Protein AF-A0AA35T0U9-F1 (afdb_monomer_lite)

pLDDT: mean 84.42, std 12.04, range [42.66, 93.5]

Structure (mmCIF, N/CA/C/O backbone):
data_AF-A0AA35T0U9-F1
#
_entry.id   AF-A0AA35T0U9-F1
#
loop_
_atom_site.group_PDB
_atom_site.id
_atom_site.type_symbol
_atom_site.label_atom_id
_atom_site.label_alt_id
_atom_site.label_comp_id
_atom_site.label_asym_id
_atom_site.label_entity_id
_atom_site.label_seq_id
_atom_site.pdbx_PDB_ins_code
_atom_site.Cartn_x
_atom_site.Cartn_y
_atom_site.Cartn_z
_atom_site.occupancy
_atom_site.B_iso_or_equiv
_atom_site.auth_seq_id
_atom_site.auth_comp_id
_atom_site.auth_asym_id
_atom_site.auth_atom_id
_atom_site.pdbx_PDB_model_num
ATOM 1 N N . MET A 1 1 ? 5.347 7.390 -12.802 1.00 80.56 1 MET A N 1
ATOM 2 C CA . MET A 1 1 ? 4.430 6.276 -12.457 1.00 80.56 1 MET A CA 1
ATOM 3 C C . MET A 1 1 ? 3.850 5.589 -13.693 1.00 80.56 1 MET A C 1
ATOM 5 O O . MET A 1 1 ? 4.073 4.400 -13.848 1.00 80.56 1 MET A O 1
ATOM 9 N N . ARG A 1 2 ? 3.151 6.302 -14.593 1.00 87.75 2 ARG A N 1
ATOM 10 C CA . ARG A 1 2 ? 2.536 5.693 -15.789 1.00 87.75 2 ARG A CA 1
ATOM 11 C C . ARG A 1 2 ? 3.538 5.047 -16.754 1.00 87.75 2 ARG A C 1
ATOM 13 O O . ARG A 1 2 ? 3.258 3.967 -17.251 1.00 87.75 2 ARG A O 1
ATOM 20 N N . GLU A 1 3 ? 4.666 5.696 -17.012 1.00 90.38 3 GLU A N 1
ATOM 21 C CA . GLU A 1 3 ? 5.722 5.176 -17.893 1.00 90.38 3 GLU A CA 1
ATOM 22 C C . GLU A 1 3 ? 6.296 3.858 -17.356 1.00 90.38 3 GLU A C 1
ATOM 24 O O . GLU A 1 3 ? 6.158 2.827 -18.003 1.00 90.38 3 GLU A O 1
ATOM 29 N N . LEU A 1 4 ? 6.745 3.858 -16.096 1.00 87.25 4 LEU A N 1
ATOM 30 C CA . LEU A 1 4 ? 7.217 2.660 -15.389 1.00 87.25 4 LEU A CA 1
ATOM 31 C C . LEU A 1 4 ? 6.181 1.523 -15.377 1.00 87.25 4 LEU A C 1
ATOM 33 O O . LEU A 1 4 ? 6.534 0.372 -15.602 1.00 87.25 4 LEU A O 1
ATOM 37 N N . PHE A 1 5 ? 4.891 1.832 -15.198 1.00 87.50 5 PHE A N 1
ATOM 38 C CA . PHE A 1 5 ? 3.829 0.824 -15.284 1.00 87.50 5 PHE A CA 1
ATOM 39 C C . PHE A 1 5 ? 3.748 0.169 -16.672 1.00 87.50 5 PHE A C 1
ATOM 41 O O . PHE A 1 5 ? 3.553 -1.040 -16.767 1.00 87.50 5 PHE A O 1
ATOM 48 N N . VAL A 1 6 ? 3.887 0.951 -17.749 1.00 89.69 6 VAL A N 1
ATOM 49 C CA . VAL A 1 6 ? 3.891 0.431 -19.130 1.00 89.69 6 VAL A CA 1
ATOM 50 C C . VAL A 1 6 ? 5.133 -0.425 -19.387 1.00 89.69 6 VAL A C 1
ATOM 52 O O . VAL A 1 6 ? 5.043 -1.429 -20.085 1.00 89.69 6 VAL A O 1
ATOM 55 N N . GLU A 1 7 ? 6.260 -0.074 -18.771 1.00 89.69 7 GLU A N 1
ATOM 56 C CA . GLU A 1 7 ? 7.512 -0.840 -18.808 1.00 89.69 7 GLU A CA 1
ATOM 57 C C . GLU A 1 7 ? 7.498 -2.081 -17.895 1.00 89.69 7 GLU A C 1
ATOM 59 O O . GLU A 1 7 ? 8.456 -2.851 -17.876 1.00 89.69 7 GLU A O 1
ATOM 64 N N . GLY A 1 8 ? 6.416 -2.303 -17.136 1.00 84.50 8 GLY A N 1
ATOM 65 C CA . GLY A 1 8 ? 6.296 -3.413 -16.186 1.00 84.50 8 GLY A CA 1
ATOM 66 C C . GLY A 1 8 ? 7.128 -3.235 -14.911 1.00 84.50 8 GLY A C 1
ATOM 67 O O . GLY A 1 8 ? 7.274 -4.178 -14.132 1.00 84.50 8 GLY A O 1
ATOM 68 N N . VAL A 1 9 ? 7.663 -2.037 -14.68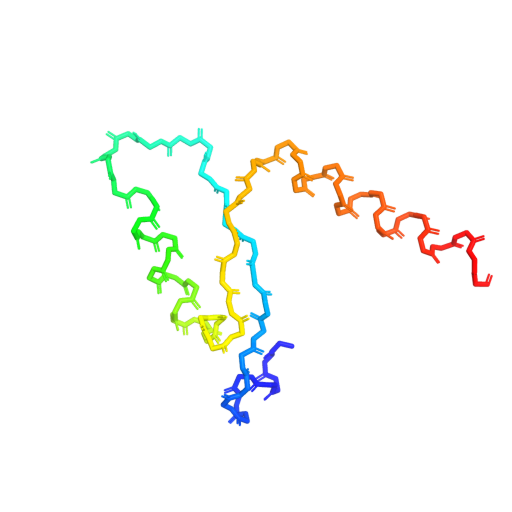1 1.00 85.75 9 VAL A N 1
ATOM 69 C CA . VAL A 1 9 ? 8.454 -1.680 -13.506 1.00 85.75 9 VAL A CA 1
ATOM 70 C C . VAL A 1 9 ? 7.523 -1.176 -12.405 1.00 85.75 9 VAL A C 1
ATOM 72 O O . VAL A 1 9 ? 6.731 -0.249 -12.590 1.00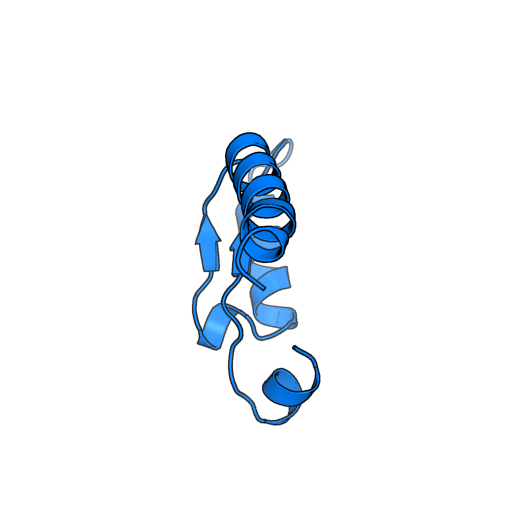 85.75 9 VAL A O 1
ATOM 75 N N . GLY A 1 10 ? 7.615 -1.797 -11.229 1.00 84.44 10 GLY A N 1
ATOM 76 C CA . GLY A 1 10 ? 6.831 -1.388 -10.070 1.00 84.44 10 GLY A CA 1
ATOM 77 C C . GLY A 1 10 ? 7.294 -0.051 -9.497 1.00 84.44 10 GLY A C 1
ATOM 78 O O . GLY A 1 10 ? 8.477 0.282 -9.530 1.00 84.44 10 GLY A O 1
ATOM 79 N N . VAL A 1 11 ? 6.359 0.699 -8.919 1.00 89.19 11 VAL A N 1
ATOM 80 C CA . VAL A 1 11 ? 6.651 1.921 -8.156 1.00 89.19 11 VAL A CA 1
ATOM 81 C C . VAL A 1 11 ? 6.287 1.677 -6.693 1.00 89.19 11 VAL A C 1
ATOM 83 O O . VAL A 1 11 ? 5.169 1.218 -6.452 1.00 89.19 11 VAL A O 1
ATOM 86 N N . PRO A 1 12 ? 7.178 1.963 -5.725 1.00 90.75 12 PRO A N 1
ATOM 87 C CA . PRO A 1 12 ? 6.856 1.807 -4.312 1.00 90.75 12 PRO A CA 1
ATOM 88 C C . PRO A 1 12 ? 5.603 2.605 -3.953 1.00 90.75 12 PRO A C 1
ATOM 90 O O . PRO A 1 12 ? 5.437 3.734 -4.419 1.00 90.75 12 PRO A O 1
ATOM 93 N N . SER A 1 13 ? 4.730 2.042 -3.121 1.00 90.62 13 SER A N 1
ATOM 94 C CA . SER A 1 13 ? 3.568 2.773 -2.610 1.00 90.62 13 SER A CA 1
ATOM 95 C C . SER A 1 13 ? 3.398 2.607 -1.109 1.00 90.62 13 SER A C 1
ATOM 97 O O . SER A 1 13 ? 3.782 1.593 -0.526 1.00 90.62 13 SER A O 1
ATOM 99 N N . LEU A 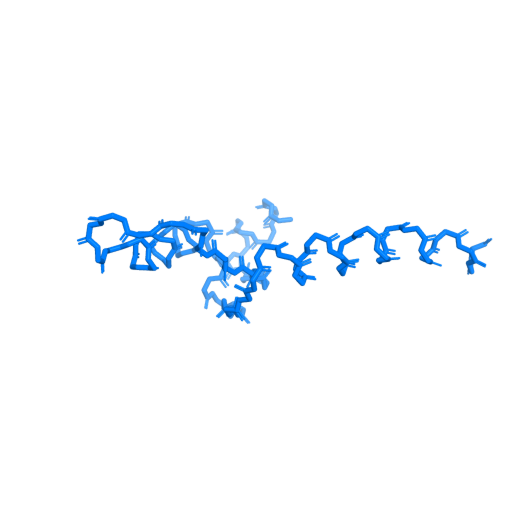1 14 ? 2.766 3.602 -0.493 1.00 91.94 14 LEU A N 1
ATOM 100 C CA . LEU A 1 14 ? 2.327 3.554 0.894 1.00 91.94 14 LEU A CA 1
ATOM 101 C C . LEU A 1 14 ? 0.829 3.229 0.939 1.00 91.94 14 LEU A C 1
ATOM 103 O O . LEU A 1 14 ? 0.063 3.697 0.097 1.00 91.94 14 LEU A O 1
ATOM 107 N N . LEU A 1 15 ? 0.410 2.412 1.902 1.00 93.19 15 LEU A N 1
ATOM 108 C CA . LEU A 1 15 ? -0.988 2.085 2.164 1.00 93.19 15 LEU A CA 1
ATOM 109 C C . LEU A 1 15 ? -1.337 2.476 3.598 1.00 93.19 15 LEU A C 1
ATOM 111 O O . LEU A 1 15 ? -0.754 1.949 4.542 1.00 93.19 15 LEU A O 1
ATOM 115 N N . ALA A 1 16 ? -2.332 3.344 3.751 1.00 93.25 16 ALA A N 1
ATOM 116 C CA . ALA A 1 16 ? -2.889 3.724 5.041 1.00 93.25 16 ALA A CA 1
ATOM 117 C C . ALA A 1 16 ? -4.406 3.526 5.036 1.00 93.25 16 ALA A C 1
ATOM 119 O O . ALA A 1 16 ? -5.101 3.954 4.115 1.00 93.25 16 ALA A O 1
ATOM 120 N N . VAL A 1 17 ? -4.926 2.884 6.080 1.00 92.88 17 VAL A N 1
ATOM 121 C CA . VAL A 1 17 ? -6.365 2.683 6.281 1.00 92.88 17 VAL A CA 1
ATOM 122 C C . VAL A 1 17 ? -6.810 3.564 7.442 1.00 92.88 17 VAL A C 1
ATOM 124 O O . VAL A 1 17 ? -6.401 3.345 8.577 1.00 92.88 17 VAL A O 1
ATOM 127 N N . HIS A 1 18 ? -7.644 4.567 7.162 1.00 92.19 18 HIS A N 1
ATOM 128 C CA . HIS A 1 18 ? -8.196 5.437 8.206 1.00 92.19 18 HIS A CA 1
ATOM 129 C C . HIS A 1 18 ? -9.337 4.766 8.982 1.00 92.19 18 HIS A C 1
ATOM 131 O O . HIS A 1 18 ? -9.414 4.864 10.202 1.00 92.19 18 HIS A O 1
ATOM 137 N N . GLN A 1 19 ? -10.220 4.070 8.265 1.00 91.69 19 GLN A N 1
ATOM 138 C CA . GLN A 1 19 ? -11.361 3.365 8.829 1.00 91.69 19 GLN A CA 1
ATOM 139 C C . GLN A 1 19 ? -11.560 2.053 8.079 1.00 91.69 19 GLN A C 1
ATOM 141 O O . GLN A 1 19 ? -11.557 2.028 6.848 1.00 91.69 19 GLN A O 1
ATOM 146 N N . ASP A 1 20 ? -11.788 0.977 8.826 1.00 91.81 20 ASP A N 1
ATOM 147 C CA . ASP A 1 20 ? -12.166 -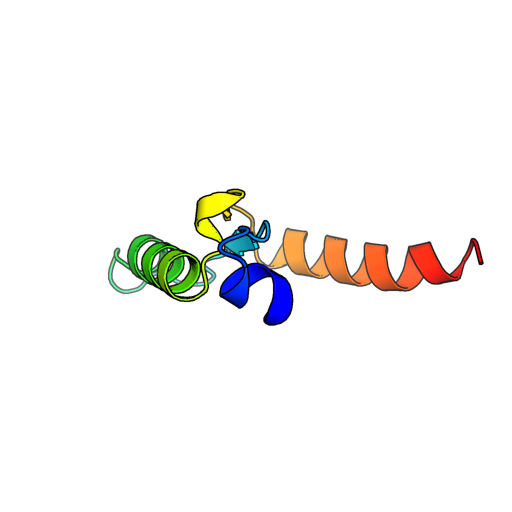0.315 8.267 1.00 91.81 20 ASP A CA 1
ATOM 148 C C . ASP A 1 20 ? -13.480 -0.804 8.876 1.00 91.81 20 ASP A C 1
ATOM 150 O O . ASP A 1 20 ? -13.508 -1.545 9.853 1.00 91.81 20 ASP A O 1
ATOM 154 N N . ALA A 1 21 ? -14.599 -0.362 8.301 1.00 91.62 21 ALA A N 1
ATOM 155 C CA . ALA A 1 21 ? -15.927 -0.770 8.759 1.00 91.62 21 ALA A CA 1
ATOM 156 C C . ALA A 1 21 ? -16.299 -2.208 8.347 1.00 91.62 21 ALA A C 1
ATOM 158 O O . ALA A 1 21 ? -17.260 -2.764 8.870 1.00 91.62 21 ALA A O 1
ATOM 159 N N . THR A 1 22 ? -15.572 -2.796 7.390 1.00 92.38 22 THR A N 1
ATOM 160 C CA . THR A 1 22 ? -15.923 -4.088 6.767 1.00 92.38 22 THR A CA 1
ATOM 161 C C . THR A 1 22 ? -14.938 -5.211 7.093 1.00 92.38 22 THR A C 1
ATOM 163 O O . THR A 1 22 ? -15.231 -6.367 6.807 1.00 92.38 22 THR A O 1
ATOM 166 N N . GLY A 1 23 ? -13.776 -4.881 7.666 1.00 92.75 23 GLY A N 1
ATOM 167 C CA . GLY A 1 23 ? -12.650 -5.794 7.886 1.00 92.75 23 GLY A CA 1
ATOM 168 C C . GLY A 1 23 ? -11.801 -6.060 6.635 1.00 92.75 23 GLY A C 1
ATOM 169 O O . GLY A 1 23 ? -10.851 -6.839 6.694 1.00 92.75 23 GLY A O 1
ATOM 170 N N . ASN A 1 24 ? -12.143 -5.443 5.498 1.00 93.25 24 ASN A N 1
ATOM 171 C CA . ASN A 1 24 ? -11.535 -5.718 4.194 1.00 93.25 24 ASN A CA 1
ATOM 172 C C . ASN A 1 24 ? -10.770 -4.520 3.613 1.00 93.25 24 ASN A C 1
ATOM 174 O O . ASN A 1 24 ? -10.205 -4.636 2.523 1.00 93.25 24 ASN A O 1
ATOM 178 N N . ALA A 1 25 ? -10.724 -3.370 4.295 1.00 92.75 25 ALA A N 1
ATOM 179 C CA . ALA A 1 25 ? -10.148 -2.144 3.733 1.00 92.75 25 ALA A CA 1
ATOM 180 C C . ALA A 1 25 ? -8.683 -2.326 3.301 1.00 92.75 25 ALA A C 1
ATOM 182 O O . ALA A 1 25 ? -8.279 -1.874 2.228 1.00 92.75 25 ALA A O 1
ATOM 183 N N . LYS A 1 26 ? -7.902 -3.076 4.086 1.00 91.81 26 LYS A N 1
ATOM 184 C CA . LYS A 1 26 ? -6.508 -3.398 3.756 1.00 91.81 26 LYS A CA 1
ATOM 185 C C . LYS A 1 26 ? -6.381 -4.251 2.494 1.00 91.81 26 LYS A C 1
ATOM 187 O O . LYS A 1 26 ? -5.539 -3.976 1.645 1.00 91.81 26 LYS A O 1
ATOM 192 N N . GLN A 1 27 ? -7.221 -5.274 2.349 1.00 93.00 27 GLN A N 1
ATOM 193 C CA . GLN A 1 27 ? -7.204 -6.154 1.176 1.00 93.00 27 GLN A CA 1
ATOM 194 C C . GLN A 1 27 ? -7.615 -5.401 -0.089 1.00 93.00 27 GLN A C 1
ATOM 196 O O . GLN A 1 27 ? -6.994 -5.576 -1.135 1.00 93.00 27 GLN A O 1
ATOM 201 N N . ILE A 1 28 ? -8.611 -4.520 0.022 1.00 93.50 28 ILE A N 1
ATOM 202 C CA . ILE A 1 28 ? -9.047 -3.645 -1.069 1.00 93.50 28 ILE A CA 1
ATOM 203 C C . ILE A 1 28 ? -7.913 -2.691 -1.468 1.00 93.50 28 ILE A C 1
ATOM 205 O O . ILE A 1 28 ? -7.607 -2.565 -2.652 1.00 93.50 28 ILE A O 1
ATOM 209 N N . GLY A 1 29 ? -7.234 -2.078 -0.496 1.00 91.69 29 GLY A N 1
ATOM 210 C CA . GLY A 1 29 ? -6.085 -1.209 -0.748 1.00 91.69 29 GLY A CA 1
ATOM 211 C C . GLY A 1 29 ? -4.918 -1.928 -1.433 1.00 91.69 29 GLY A C 1
ATOM 212 O O . GLY A 1 29 ? -4.361 -1.423 -2.406 1.00 91.69 29 GLY A O 1
ATOM 213 N N . LEU A 1 30 ? -4.593 -3.148 -0.995 1.00 91.94 30 LEU A N 1
ATOM 214 C CA . LEU A 1 30 ? -3.578 -3.985 -1.643 1.00 91.94 30 LEU A CA 1
ATOM 215 C C . LEU A 1 30 ? -3.992 -4.412 -3.058 1.00 91.94 30 LEU A C 1
ATOM 217 O O . LEU A 1 30 ? -3.155 -4.436 -3.960 1.00 91.94 30 LEU A O 1
ATOM 221 N N . ALA A 1 31 ? -5.273 -4.718 -3.279 1.00 92.44 31 ALA A N 1
ATOM 222 C CA . ALA A 1 31 ? -5.796 -5.013 -4.609 1.00 92.44 31 ALA A CA 1
ATOM 223 C C . ALA A 1 31 ? -5.681 -3.796 -5.540 1.00 92.44 31 ALA A C 1
ATOM 225 O O . ALA A 1 31 ? -5.300 -3.950 -6.701 1.00 92.44 31 ALA A O 1
ATOM 226 N N . TYR A 1 32 ? -5.927 -2.590 -5.022 1.00 91.31 32 TYR A N 1
ATOM 227 C CA . TYR A 1 32 ? -5.741 -1.346 -5.764 1.00 91.31 32 TYR A CA 1
ATOM 228 C C . TYR A 1 32 ? -4.266 -1.122 -6.117 1.00 91.31 32 TYR A C 1
ATOM 230 O O . TYR A 1 32 ? -3.931 -0.931 -7.284 1.00 91.31 32 TYR A O 1
ATOM 238 N N . ALA A 1 33 ? -3.361 -1.259 -5.145 1.00 90.31 33 ALA A N 1
ATOM 239 C CA . ALA A 1 33 ? -1.922 -1.144 -5.373 1.00 90.31 33 ALA A CA 1
ATOM 240 C C . ALA A 1 33 ? -1.407 -2.171 -6.400 1.00 90.31 33 ALA A C 1
ATOM 242 O O . ALA A 1 33 ? -0.560 -1.850 -7.234 1.00 90.31 33 ALA A O 1
ATOM 243 N N . LYS A 1 34 ? -1.960 -3.391 -6.401 1.00 89.12 34 LYS A N 1
ATOM 244 C CA . LYS A 1 34 ? -1.680 -4.401 -7.430 1.00 89.12 34 LYS A CA 1
ATOM 245 C C . LYS A 1 34 ? -2.195 -3.974 -8.806 1.00 89.12 34 LYS A C 1
ATOM 247 O O . LYS A 1 34 ? -1.476 -4.125 -9.790 1.00 89.12 34 LYS A O 1
ATOM 252 N N . GLY A 1 35 ? -3.408 -3.426 -8.880 1.00 88.50 35 GLY A N 1
ATOM 253 C CA . GLY A 1 35 ? -4.013 -2.944 -10.126 1.00 88.50 35 GLY A CA 1
ATOM 254 C C . GLY A 1 35 ? -3.218 -1.821 -10.798 1.00 88.50 35 GLY A C 1
ATOM 255 O O . GLY A 1 35 ? -3.157 -1.767 -12.023 1.00 88.50 35 GLY A O 1
ATOM 256 N N . VAL A 1 36 ? -2.552 -0.973 -10.009 1.00 87.69 36 VAL A N 1
ATOM 257 C CA . VAL A 1 36 ? -1.691 0.118 -10.507 1.00 87.69 36 VAL A CA 1
ATOM 258 C C . VAL A 1 36 ? -0.212 -0.306 -10.619 1.00 87.69 36 VAL A C 1
ATOM 260 O O . VAL A 1 36 ? 0.655 0.503 -10.926 1.00 87.69 36 VAL A O 1
ATOM 263 N N . GLY A 1 37 ? 0.105 -1.587 -10.403 1.00 85.94 37 GLY A N 1
ATOM 264 C CA . GLY A 1 37 ? 1.454 -2.141 -10.580 1.00 85.94 37 GLY A CA 1
ATOM 265 C C . GLY A 1 37 ? 2.458 -1.799 -9.472 1.00 85.94 37 GLY A C 1
ATOM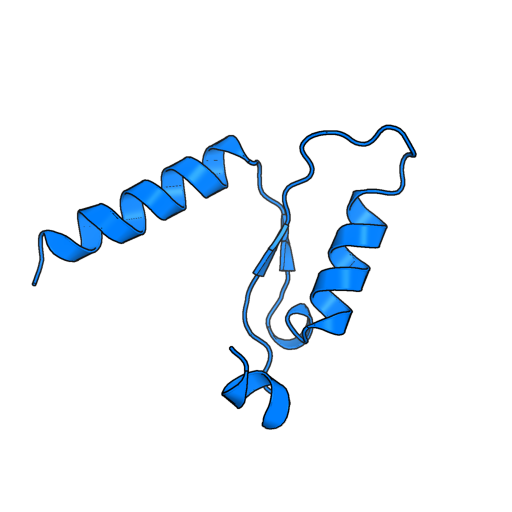 266 O O . GLY A 1 37 ? 3.640 -2.108 -9.600 1.00 85.94 37 GLY A O 1
ATOM 267 N N . CYS A 1 38 ? 2.019 -1.225 -8.352 1.00 83.81 38 CYS A N 1
ATOM 268 C CA . CYS A 1 38 ? 2.895 -0.866 -7.231 1.00 83.81 38 CYS A CA 1
ATOM 269 C C . CYS A 1 38 ? 3.461 -2.080 -6.485 1.00 83.81 38 CYS A C 1
ATOM 271 O O . CYS A 1 38 ? 4.561 -2.033 -5.933 1.00 83.81 38 CYS A O 1
ATOM 273 N N . THR A 1 39 ? 2.761 -3.216 -6.517 1.00 78.94 39 THR A N 1
ATOM 274 C CA . THR A 1 39 ? 3.217 -4.444 -5.845 1.00 78.94 39 THR A CA 1
ATOM 275 C C . THR A 1 39 ? 4.532 -4.997 -6.390 1.00 78.94 39 THR A C 1
ATOM 277 O O . THR A 1 39 ? 5.163 -5.789 -5.700 1.00 78.94 39 THR A O 1
ATOM 280 N N . GLY A 1 40 ? 4.959 -4.593 -7.594 1.00 78.38 40 GLY A N 1
ATOM 281 C CA . GLY A 1 40 ? 6.248 -5.004 -8.160 1.00 78.38 40 GLY A CA 1
ATOM 282 C C . GLY A 1 40 ? 7.462 -4.420 -7.428 1.00 78.38 40 GLY A C 1
ATOM 283 O O . GLY A 1 40 ? 8.515 -5.046 -7.422 1.00 78.38 40 GLY A O 1
ATOM 284 N N . ALA A 1 41 ? 7.313 -3.257 -6.787 1.00 83.31 41 ALA A N 1
ATOM 285 C CA . ALA A 1 41 ? 8.375 -2.608 -6.010 1.00 83.31 41 ALA A CA 1
ATOM 286 C C . ALA A 1 41 ? 8.140 -2.664 -4.493 1.00 83.31 41 ALA A C 1
ATOM 288 O O . ALA A 1 41 ? 9.070 -2.450 -3.719 1.00 83.31 41 ALA A O 1
ATOM 289 N N . GLY A 1 42 ? 6.916 -2.984 -4.071 1.00 87.06 42 GLY A N 1
ATOM 290 C CA . GLY A 1 42 ? 6.545 -3.150 -2.671 1.00 87.06 42 GLY A CA 1
ATOM 291 C C . GLY A 1 42 ? 5.525 -2.113 -2.214 1.00 87.06 42 GLY A C 1
ATOM 292 O O . GLY A 1 42 ? 5.551 -0.951 -2.619 1.00 87.06 42 GLY A O 1
ATOM 293 N N . VAL A 1 43 ? 4.614 -2.566 -1.354 1.00 89.81 43 VAL A N 1
ATOM 294 C CA . VAL A 1 43 ? 3.595 -1.729 -0.718 1.00 89.81 43 VAL A CA 1
ATOM 295 C C . VAL A 1 43 ? 3.855 -1.751 0.780 1.00 89.81 43 VAL A C 1
ATOM 297 O O . VAL A 1 43 ? 3.793 -2.815 1.395 1.00 89.81 43 VAL A O 1
ATOM 300 N N . LEU A 1 44 ? 4.178 -0.595 1.351 1.00 90.88 44 LEU A N 1
ATOM 301 C CA . LEU A 1 44 ? 4.463 -0.440 2.775 1.00 90.88 44 LEU A CA 1
ATOM 302 C C . LEU A 1 44 ? 3.222 0.082 3.490 1.00 90.88 44 LEU A C 1
ATOM 304 O O . LEU A 1 44 ? 2.537 0.976 3.003 1.00 90.88 44 LEU A O 1
ATOM 308 N N . GLU A 1 45 ? 2.934 -0.474 4.655 1.00 90.25 45 GLU A N 1
ATOM 309 C CA . GLU A 1 45 ? 1.823 -0.027 5.487 1.00 90.25 45 GLU A CA 1
ATOM 310 C C . GLU A 1 45 ? 2.259 1.151 6.361 1.00 90.25 45 GLU A C 1
ATOM 312 O O . GLU A 1 45 ? 3.338 1.127 6.951 1.00 90.25 45 GLU A O 1
ATOM 317 N N . THR A 1 46 ? 1.425 2.183 6.427 1.00 91.25 46 THR A N 1
ATOM 318 C CA . THR A 1 46 ? 1.665 3.392 7.220 1.00 91.25 46 THR A CA 1
ATOM 319 C C . THR A 1 46 ? 0.352 3.923 7.802 1.00 91.25 46 THR A C 1
ATOM 321 O O . THR A 1 46 ? -0.725 3.367 7.572 1.00 91.25 46 THR A O 1
ATOM 324 N N . THR A 1 47 ? 0.427 5.010 8.564 1.00 90.44 47 THR A N 1
ATOM 325 C CA . THR A 1 47 ? -0.739 5.743 9.060 1.00 90.44 47 THR A CA 1
ATOM 326 C C . THR A 1 47 ? -0.969 7.007 8.234 1.00 90.44 47 THR A C 1
ATOM 328 O O . THR A 1 47 ? -0.035 7.557 7.655 1.00 90.44 47 THR A O 1
ATOM 331 N N . ILE A 1 48 ? -2.214 7.502 8.194 1.00 87.06 48 ILE A N 1
ATOM 332 C CA . ILE A 1 48 ? -2.529 8.777 7.520 1.00 87.06 48 ILE A CA 1
ATOM 333 C C . ILE A 1 48 ? -1.708 9.919 8.125 1.00 87.06 48 ILE A C 1
ATOM 335 O O . ILE A 1 48 ? -1.223 10.777 7.403 1.00 87.06 48 ILE A O 1
ATOM 339 N N . LYS A 1 49 ? -1.507 9.904 9.447 1.00 88.12 49 LYS A N 1
ATOM 340 C CA . LYS A 1 49 ? -0.700 10.909 10.137 1.00 88.12 49 LYS A CA 1
ATOM 341 C C . LYS A 1 49 ? 0.743 10.909 9.628 1.00 88.12 49 LYS A C 1
ATOM 343 O O . LYS A 1 49 ? 1.234 11.956 9.223 1.00 88.12 49 LYS A O 1
ATOM 348 N N . ASP A 1 50 ? 1.397 9.750 9.636 1.00 84.44 50 ASP A N 1
ATOM 349 C CA . ASP A 1 50 ? 2.818 9.657 9.289 1.00 84.44 50 ASP A CA 1
ATOM 350 C C . ASP A 1 50 ? 3.058 9.888 7.791 1.00 84.44 50 ASP A C 1
ATOM 352 O O . ASP A 1 50 ? 4.055 10.500 7.418 1.00 84.44 50 ASP A O 1
ATOM 356 N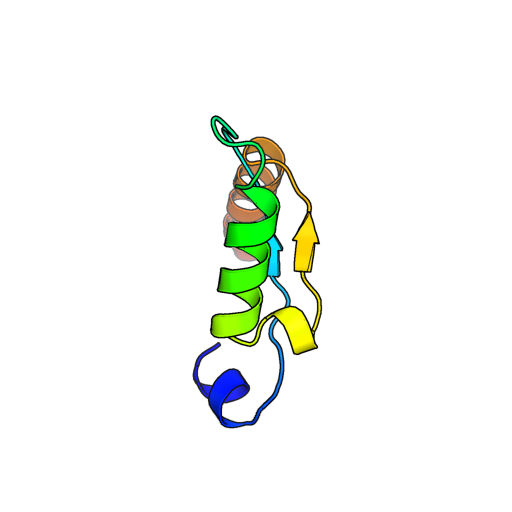 N . GLU A 1 51 ? 2.136 9.449 6.927 1.00 88.06 51 GLU A N 1
ATOM 357 C CA . GLU A 1 51 ? 2.187 9.739 5.490 1.00 88.06 51 GLU A CA 1
ATOM 358 C C . GLU A 1 51 ? 2.054 11.237 5.223 1.00 88.06 51 GLU A C 1
ATOM 360 O O . GLU A 1 51 ? 2.910 11.816 4.556 1.00 88.06 51 GLU A O 1
ATOM 365 N N . THR A 1 52 ? 1.054 11.883 5.824 1.00 86.12 52 THR A N 1
ATOM 366 C CA . THR A 1 52 ? 0.812 13.311 5.616 1.00 86.12 52 THR A CA 1
ATOM 367 C C . THR A 1 52 ? 1.958 14.159 6.171 1.00 86.12 52 THR A C 1
ATOM 369 O O . THR A 1 52 ? 2.370 15.132 5.541 1.00 86.12 52 THR A O 1
ATOM 372 N N . GLU A 1 53 ? 2.519 13.794 7.327 1.00 85.44 53 GLU A N 1
ATOM 373 C CA . GLU A 1 53 ? 3.690 14.471 7.894 1.00 85.44 53 GLU A CA 1
ATOM 374 C C . GLU A 1 53 ? 4.940 14.271 7.024 1.00 85.44 53 GLU A C 1
ATOM 376 O O . GLU A 1 53 ? 5.645 15.241 6.737 1.00 85.44 53 GLU A O 1
ATOM 381 N N . SER A 1 54 ? 5.203 13.042 6.567 1.00 83.81 54 SER A N 1
ATOM 382 C CA . SER A 1 54 ? 6.366 12.735 5.731 1.00 83.81 54 SER A CA 1
ATOM 383 C C . SER A 1 54 ? 6.285 13.383 4.348 1.00 83.81 54 SER A C 1
ATOM 385 O O . SER A 1 54 ? 7.312 13.836 3.843 1.00 83.81 54 SER A O 1
ATOM 387 N N . ASP A 1 55 ? 5.108 13.443 3.727 1.00 83.44 55 ASP A N 1
ATOM 388 C CA . ASP A 1 55 ? 4.923 14.063 2.410 1.00 83.44 55 ASP A CA 1
ATOM 389 C C . ASP A 1 55 ? 5.085 15.591 2.480 1.00 83.44 55 ASP A C 1
ATOM 391 O O . ASP A 1 55 ? 5.854 16.194 1.720 1.00 83.44 55 ASP A O 1
ATOM 395 N N . LEU A 1 56 ? 4.459 16.228 3.479 1.00 84.19 56 LEU A N 1
ATOM 396 C CA . LEU A 1 56 ? 4.608 17.665 3.729 1.00 84.19 56 LEU A CA 1
ATOM 397 C C . LEU A 1 56 ? 6.042 18.040 4.104 1.00 84.19 56 LEU A C 1
ATOM 399 O O . LEU A 1 56 ? 6.533 19.094 3.691 1.00 84.19 56 LEU A O 1
ATOM 403 N N . PHE A 1 57 ? 6.724 17.200 4.883 1.00 82.94 57 PHE A N 1
ATOM 404 C CA . PHE A 1 57 ? 8.129 17.416 5.195 1.00 82.94 57 PHE A CA 1
ATOM 405 C C . PHE A 1 57 ? 8.998 17.224 3.954 1.00 82.94 57 PHE A C 1
ATOM 407 O O . PHE A 1 57 ? 9.800 18.097 3.652 1.00 82.94 57 PHE A O 1
ATOM 414 N N . GLY A 1 58 ? 8.821 16.140 3.198 1.00 76.81 58 GLY A N 1
ATOM 415 C CA . GLY A 1 58 ? 9.611 15.854 2.000 1.00 76.81 58 GLY A CA 1
ATOM 416 C C . GLY A 1 58 ? 9.496 16.952 0.944 1.00 76.81 58 GLY A C 1
ATOM 417 O O . GLY A 1 58 ? 10.507 17.463 0.464 1.00 76.81 58 GLY A O 1
ATOM 418 N N . SER A 1 59 ? 8.273 17.387 0.642 1.00 74.44 59 SER A N 1
ATOM 419 C CA . SER A 1 59 ? 8.015 18.431 -0.358 1.00 74.44 59 SER A CA 1
ATOM 420 C C . SER A 1 59 ? 8.570 19.801 0.042 1.00 74.44 59 SER A C 1
ATOM 422 O O . SER A 1 59 ? 9.074 20.537 -0.808 1.00 74.44 59 SER A O 1
ATOM 424 N N . ARG A 1 60 ? 8.531 20.151 1.334 1.00 65.62 60 ARG A N 1
ATOM 425 C CA . ARG A 1 60 ? 8.996 21.460 1.824 1.00 65.62 60 ARG A CA 1
ATOM 426 C C . ARG A 1 60 ? 10.482 21.467 2.168 1.00 65.62 60 ARG A C 1
ATOM 428 O O . ARG A 1 60 ? 11.166 22.424 1.819 1.00 65.62 60 ARG A O 1
ATOM 435 N N . ALA A 1 61 ? 11.004 20.417 2.796 1.00 61.47 61 ALA A N 1
ATOM 436 C CA . ALA A 1 61 ? 12.417 20.307 3.159 1.00 61.47 61 ALA A CA 1
ATOM 437 C C . ALA A 1 61 ? 13.312 20.187 1.922 1.00 61.47 61 ALA A C 1
ATOM 439 O O . ALA A 1 61 ? 14.390 20.776 1.891 1.00 61.47 61 ALA A O 1
ATOM 440 N N . SER A 1 62 ? 12.847 19.507 0.870 1.00 53.34 62 SER A N 1
ATOM 441 C CA . SER A 1 62 ? 13.625 19.387 -0.365 1.00 53.34 62 SER A CA 1
ATOM 442 C C . SER A 1 62 ? 13.764 20.719 -1.116 1.00 53.34 62 SER A C 1
ATOM 444 O O . SER A 1 62 ? 14.718 20.884 -1.869 1.00 53.34 62 SER A O 1
ATOM 446 N N . SER A 1 63 ? 12.872 21.693 -0.881 1.00 52.50 63 SER A N 1
ATOM 447 C CA . SER A 1 63 ? 12.994 23.054 -1.435 1.00 52.50 63 SER A CA 1
ATOM 448 C C . SER A 1 63 ? 14.021 23.940 -0.718 1.00 52.50 63 SER A C 1
ATOM 450 O O . SER A 1 63 ? 14.374 24.993 -1.237 1.00 52.50 63 SER A O 1
ATOM 452 N N . ALA A 1 64 ? 14.522 23.530 0.454 1.00 46.50 64 ALA A N 1
ATOM 453 C CA . ALA A 1 64 ? 15.487 24.307 1.236 1.00 46.50 64 ALA A CA 1
ATOM 454 C C . ALA A 1 64 ? 16.962 23.969 0.921 1.00 46.50 64 ALA A C 1
ATOM 456 O O . ALA A 1 64 ? 17.857 24.561 1.521 1.00 46.50 64 ALA A O 1
ATOM 457 N N . VAL A 1 65 ? 17.224 23.029 0.002 1.00 45.50 65 VAL A N 1
ATOM 458 C CA . VAL A 1 65 ? 18.582 22.594 -0.402 1.00 45.50 65 VAL A CA 1
ATOM 459 C C . VAL A 1 65 ? 18.750 22.602 -1.934 1.00 45.50 65 VAL A C 1
ATOM 461 O O . VAL A 1 65 ? 19.544 21.840 -2.480 1.00 45.50 65 VAL A O 1
ATOM 464 N N . ALA A 1 66 ? 17.999 23.450 -2.640 1.00 42.66 66 ALA A N 1
ATOM 465 C CA . ALA A 1 66 ? 18.170 23.692 -4.075 1.00 42.66 66 ALA A CA 1
ATOM 466 C C . ALA A 1 66 ? 18.712 25.102 -4.330 1.00 42.66 66 ALA A C 1
ATOM 468 O O . ALA A 1 66 ? 18.224 26.043 -3.664 1.00 42.66 66 ALA A O 1
#

Radius of gyration: 14.17 Å; chains: 1; bounding box: 34×30×29 Å

Foldseek 3Di:
DVVCVVVLHADEEEDADPDDPPVCNVVVRVVVSVVSNNPNVHYHYDHPVVVVVCVVCVVVVVVVPD

Sequence (66 aa):
MRELFVEGVGVPSLLAVHQDATGNAKQIGLAYAKGVGCTGAGVLETTIKDETESDLFGSRASSAVA

Organism: Geodia barretti (NCBI:txid519541)

Secondary structure (DSSP, 8-state):
-HHHHHTT----EEE--S--SSS-HHHHHHHHHHHTTGGGT-EEE--HHHHHHHHHHHHHHGGGG-

InterPro domains:
  IPR013023 Ketol-acid reductoisomerase [PTHR21371] (2-61)
  IPR013116 Ketol-acid reductoisomerase, N-terminal [PF07991] (2-42)
  IPR013116 Ketol-acid reductoisomerase, N-terminal [PS51850] (1-46)
  IPR036291 NAD(P)-binding domain superfamily [SSF51735] (2-47)